Protein AF-A0A0X8H1U0-F1 (afdb_monomer_lite)

Organism: NCBI:txid1514105

pLDDT: mean 81.14, std 8.15, range [47.31, 91.94]

Structure (mmCIF, N/CA/C/O backbone):
data_AF-A0A0X8H1U0-F1
#
_entry.id   AF-A0A0X8H1U0-F1
#
loop_
_atom_site.group_PDB
_atom_site.id
_atom_site.type_symbol
_atom_site.label_atom_id
_atom_site.label_alt_id
_atom_site.label_comp_id
_atom_site.label_asym_id
_atom_site.label_entity_id
_atom_site.label_seq_id
_atom_site.pdbx_PDB_ins_code
_atom_site.Cartn_x
_atom_site.Cartn_y
_atom_site.Cartn_z
_atom_site.occupancy
_atom_site.B_iso_or_equiv
_atom_site.auth_seq_id
_atom_site.auth_comp_id
_atom_site.auth_asym_id
_atom_site.auth_atom_id
_atom_site.pdbx_PDB_model_num
ATOM 1 N N . MET A 1 1 ? -9.536 6.890 37.098 1.00 58.59 1 MET A N 1
ATOM 2 C CA . MET A 1 1 ? -10.618 7.393 36.214 1.00 58.59 1 MET A CA 1
ATOM 3 C C . MET A 1 1 ? -10.172 8.363 35.111 1.00 58.59 1 MET A C 1
ATOM 5 O O . MET A 1 1 ? -10.808 8.355 34.068 1.00 58.59 1 MET A O 1
ATOM 9 N N . LYS A 1 2 ? -9.123 9.192 35.279 1.00 64.56 2 LYS A N 1
ATOM 10 C CA . LYS A 1 2 ? -8.636 10.084 34.197 1.00 64.56 2 LYS A CA 1
ATOM 11 C C . LYS A 1 2 ? -7.581 9.439 33.283 1.00 64.56 2 LYS A C 1
ATOM 13 O O . LYS A 1 2 ? -7.611 9.674 32.086 1.00 64.56 2 LYS A O 1
ATOM 18 N N . LEU A 1 3 ? -6.715 8.580 33.830 1.00 73.31 3 LEU A N 1
ATOM 19 C CA . LEU A 1 3 ? -5.629 7.932 33.081 1.00 73.31 3 LEU A CA 1
ATOM 20 C C . LEU A 1 3 ? -6.141 7.008 31.961 1.00 73.31 3 LEU A C 1
ATOM 22 O O . LEU A 1 3 ? -5.659 7.079 30.841 1.00 73.31 3 LEU A O 1
ATOM 26 N N . THR A 1 4 ? -7.176 6.208 32.236 1.00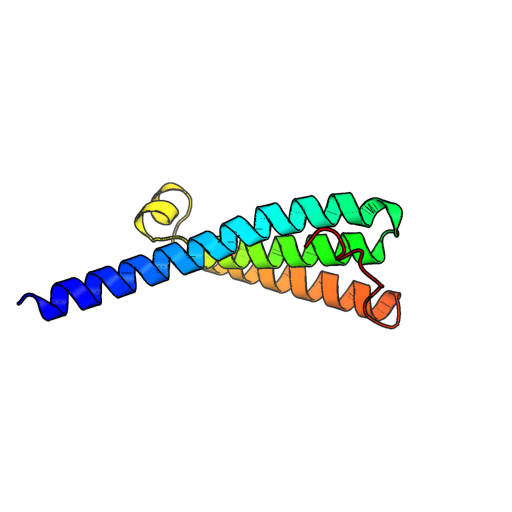 80.69 4 THR A N 1
ATOM 27 C CA . THR A 1 4 ? -7.797 5.313 31.245 1.00 80.69 4 THR A CA 1
ATOM 28 C C . THR A 1 4 ? -8.402 6.080 30.071 1.00 80.69 4 THR A C 1
ATOM 30 O O . THR A 1 4 ? -8.169 5.714 28.930 1.00 80.69 4 THR A O 1
ATOM 33 N N . LYS A 1 5 ? -9.060 7.221 30.324 1.00 79.69 5 LYS A N 1
ATOM 34 C CA . LYS A 1 5 ? -9.590 8.087 29.256 1.00 79.69 5 LYS A CA 1
ATOM 35 C C . LYS A 1 5 ? -8.498 8.678 28.361 1.00 79.69 5 LYS A C 1
ATOM 37 O O . LYS A 1 5 ? -8.722 8.840 27.168 1.00 79.69 5 LYS A O 1
ATOM 42 N N . VAL A 1 6 ? -7.338 9.021 28.927 1.00 81.50 6 VAL A N 1
ATOM 43 C CA . VAL A 1 6 ? -6.195 9.536 28.153 1.00 81.50 6 VAL A CA 1
ATOM 44 C C . VAL A 1 6 ? -5.590 8.428 27.294 1.00 81.50 6 VAL A C 1
ATOM 46 O O . VAL A 1 6 ? -5.307 8.663 26.124 1.00 81.50 6 VAL A O 1
ATOM 49 N N . ILE A 1 7 ? -5.452 7.220 27.843 1.00 81.94 7 ILE A N 1
ATOM 50 C CA . ILE A 1 7 ? -4.975 6.045 27.103 1.00 81.94 7 ILE A CA 1
ATOM 51 C C . ILE A 1 7 ? -5.930 5.722 25.944 1.00 81.94 7 ILE A C 1
ATOM 53 O O . ILE A 1 7 ? -5.481 5.586 24.808 1.00 81.94 7 ILE A O 1
ATOM 57 N N . ASP A 1 8 ? -7.242 5.697 26.192 1.00 83.19 8 ASP A N 1
ATOM 58 C CA . ASP A 1 8 ? -8.250 5.462 25.151 1.00 83.19 8 ASP A CA 1
ATOM 59 C C . ASP A 1 8 ? -8.200 6.535 24.053 1.00 83.19 8 ASP A C 1
ATOM 61 O O . ASP A 1 8 ? -8.231 6.220 22.862 1.00 83.19 8 ASP A O 1
ATOM 65 N N . ALA A 1 9 ? -8.070 7.811 24.434 1.00 81.31 9 ALA A N 1
ATOM 66 C CA . ALA A 1 9 ? -7.939 8.915 23.486 1.00 81.31 9 ALA A CA 1
ATOM 67 C C . ALA A 1 9 ? -6.650 8.821 22.655 1.00 81.31 9 ALA A C 1
ATOM 69 O O . ALA A 1 9 ? -6.680 9.109 21.457 1.00 81.31 9 ALA A O 1
ATOM 70 N N . LEU A 1 10 ? -5.545 8.377 23.260 1.00 84.38 10 LEU A N 1
ATOM 71 C CA . LEU A 1 10 ? -4.284 8.153 22.563 1.00 84.38 10 LEU A CA 1
ATOM 72 C C . LEU A 1 10 ? -4.444 7.050 21.512 1.00 84.38 10 LEU A C 1
ATOM 74 O O . LEU A 1 10 ? -4.132 7.289 20.352 1.00 84.38 10 LEU A O 1
ATOM 78 N N . PHE A 1 11 ? -5.018 5.895 21.868 1.00 82.56 11 PHE A N 1
ATOM 79 C CA . PHE A 1 11 ? -5.275 4.803 20.917 1.00 82.56 11 PHE A CA 1
ATOM 80 C C . PHE A 1 11 ? -6.200 5.215 19.770 1.00 82.56 11 PHE A C 1
ATOM 82 O O . PHE A 1 11 ? -5.974 4.835 18.617 1.00 82.56 11 PHE A O 1
ATOM 89 N N . ILE A 1 12 ? -7.227 6.013 20.067 1.00 81.94 12 ILE A N 1
ATOM 90 C CA . ILE A 1 12 ? -8.095 6.600 19.046 1.00 81.94 12 ILE A CA 1
ATOM 91 C C . ILE A 1 12 ? -7.266 7.497 18.116 1.00 81.94 12 ILE A C 1
ATOM 93 O O . ILE A 1 12 ? -7.333 7.331 16.897 1.00 81.94 12 ILE A O 1
ATOM 97 N N . GLY A 1 13 ? -6.446 8.389 18.676 1.00 79.81 13 GLY A N 1
ATOM 98 C CA . GLY A 1 13 ? -5.549 9.269 17.929 1.00 79.81 13 GLY A CA 1
ATOM 99 C C . GLY A 1 13 ? -4.591 8.504 17.017 1.00 79.81 13 GLY A C 1
ATOM 100 O O . GLY A 1 13 ? -4.529 8.796 15.826 1.00 79.81 13 GLY A O 1
ATOM 101 N N . THR A 1 14 ? -3.915 7.469 17.520 1.00 83.62 14 THR A N 1
ATOM 102 C CA . THR A 1 14 ? -2.984 6.645 16.728 1.00 83.62 14 THR A CA 1
ATOM 103 C C . THR A 1 14 ? -3.698 5.905 15.596 1.00 83.62 14 THR A C 1
ATOM 105 O O . THR A 1 14 ? -3.164 5.769 14.491 1.00 83.62 14 THR A O 1
ATOM 108 N N . ARG A 1 15 ? -4.936 5.452 15.827 1.00 79.25 15 ARG A N 1
ATOM 109 C CA . ARG A 1 15 ? -5.753 4.792 14.799 1.00 79.25 15 ARG A CA 1
ATOM 110 C C . ARG A 1 15 ? -6.140 5.752 13.672 1.00 79.25 15 ARG A C 1
ATOM 112 O O . ARG A 1 15 ? -6.029 5.391 12.505 1.00 79.25 15 ARG A O 1
ATOM 119 N N . TYR A 1 16 ? -6.556 6.974 13.998 1.00 82.81 16 TYR A N 1
ATOM 120 C CA . TYR A 1 16 ? -6.841 7.990 12.978 1.00 82.81 16 TYR A CA 1
ATOM 121 C C . TYR A 1 16 ? -5.566 8.511 12.306 1.00 82.81 16 TYR A C 1
ATOM 123 O O . TYR A 1 16 ? -5.583 8.753 11.103 1.00 82.81 16 TYR A O 1
ATOM 131 N N . GLY A 1 17 ? -4.457 8.623 13.040 1.00 83.62 17 GLY A N 1
ATOM 132 C CA . GLY A 1 17 ? -3.162 9.033 12.499 1.00 83.62 17 GLY A CA 1
ATOM 133 C C . GLY A 1 17 ? -2.610 8.032 11.485 1.00 83.62 17 GLY A C 1
ATOM 134 O O . GLY A 1 17 ? -2.229 8.417 10.385 1.00 83.62 17 GLY A O 1
ATOM 135 N N . SER A 1 18 ? -2.642 6.736 11.805 1.00 84.00 18 SER A N 1
ATOM 136 C CA . SER A 1 18 ? -2.225 5.675 10.874 1.00 84.00 18 SER A CA 1
ATOM 137 C C . SER A 1 18 ? -3.118 5.597 9.632 1.00 84.00 18 SER A C 1
ATOM 139 O O . SER A 1 18 ? -2.612 5.438 8.523 1.00 84.00 18 SER A O 1
ATOM 141 N N . TRP A 1 19 ? -4.432 5.794 9.783 1.00 87.25 19 TRP A N 1
ATOM 142 C CA . TRP A 1 19 ? -5.333 5.936 8.638 1.00 87.25 19 TRP A CA 1
ATOM 143 C C . TRP A 1 19 ? -5.008 7.178 7.792 1.00 87.25 19 TRP A C 1
ATOM 145 O O . TRP A 1 19 ? -4.939 7.083 6.569 1.00 87.25 19 TRP A O 1
ATOM 155 N N . GLY A 1 20 ? -4.740 8.318 8.435 1.00 85.44 20 GLY A N 1
ATOM 156 C CA . GLY A 1 20 ? -4.337 9.557 7.770 1.00 85.44 20 GLY A CA 1
ATOM 157 C C . GLY A 1 20 ? -3.041 9.411 6.971 1.00 85.44 20 GLY A C 1
ATOM 158 O O . GLY A 1 20 ? -2.973 9.887 5.842 1.00 85.44 20 GLY A O 1
ATOM 159 N N . MET A 1 21 ? -2.052 8.679 7.493 1.00 85.19 21 MET A N 1
ATOM 160 C CA . MET A 1 21 ? -0.830 8.335 6.750 1.00 85.19 21 MET A CA 1
ATOM 161 C C . MET A 1 21 ? -1.130 7.486 5.512 1.00 85.19 21 MET A C 1
ATOM 163 O O . MET A 1 21 ? -0.531 7.703 4.461 1.00 85.19 21 MET A O 1
ATOM 167 N N . GLY A 1 22 ? -2.093 6.563 5.609 1.00 84.88 22 GLY A N 1
ATOM 168 C CA . GLY A 1 22 ? -2.604 5.824 4.455 1.00 84.88 22 GLY A CA 1
ATOM 169 C C . GLY A 1 22 ? -3.136 6.764 3.374 1.00 84.88 22 GLY A C 1
ATOM 170 O O . GLY A 1 22 ? -2.693 6.677 2.234 1.00 84.88 22 GLY A O 1
ATOM 171 N N . VAL A 1 23 ? -4.002 7.712 3.745 1.00 87.38 23 VAL A N 1
ATOM 172 C CA . VAL A 1 23 ? -4.585 8.701 2.818 1.00 87.38 23 VAL A CA 1
ATOM 173 C C . VAL A 1 23 ? -3.519 9.610 2.202 1.00 87.38 23 VAL A C 1
ATOM 175 O O . VAL A 1 23 ? -3.537 9.842 0.993 1.00 87.38 23 VAL A O 1
ATOM 178 N N . LEU A 1 24 ? -2.565 10.092 3.002 1.00 87.31 24 LEU A N 1
ATOM 179 C CA . LEU A 1 24 ? -1.432 10.882 2.510 1.00 87.31 24 LEU A CA 1
ATOM 180 C C . LEU A 1 24 ? -0.600 10.096 1.493 1.00 87.31 24 LEU A C 1
ATOM 182 O O . LEU A 1 24 ? -0.200 10.651 0.471 1.00 87.31 24 LEU A O 1
ATOM 186 N N . GLY A 1 25 ? -0.410 8.795 1.726 1.00 85.50 25 GLY A N 1
ATOM 187 C CA . GLY A 1 25 ? 0.243 7.899 0.777 1.00 85.50 25 GLY A CA 1
ATOM 188 C C . GLY A 1 25 ? -0.449 7.855 -0.588 1.00 85.50 25 GLY A C 1
ATOM 189 O O . GLY A 1 25 ? 0.245 7.755 -1.598 1.00 85.50 25 GLY A O 1
ATOM 190 N N . ILE A 1 26 ? -1.780 7.995 -0.653 1.00 87.62 26 ILE A N 1
ATOM 191 C CA . ILE A 1 26 ? -2.526 7.983 -1.922 1.00 87.62 26 ILE A CA 1
ATOM 192 C C . ILE A 1 26 ? -2.158 9.235 -2.708 1.00 87.62 26 ILE A C 1
ATOM 194 O O . ILE A 1 26 ? -1.758 9.149 -3.866 1.00 87.62 26 ILE A O 1
ATOM 198 N N . ILE A 1 27 ? -2.252 10.393 -2.053 1.00 87.25 27 ILE A N 1
ATOM 199 C CA . ILE A 1 27 ? -1.959 11.698 -2.652 1.00 87.25 27 ILE A CA 1
ATOM 200 C C . ILE A 1 27 ? -0.518 11.715 -3.169 1.00 87.25 27 ILE A C 1
ATOM 202 O O . ILE A 1 27 ? -0.279 12.046 -4.330 1.00 87.25 27 ILE A O 1
ATOM 206 N N . LEU A 1 28 ? 0.430 11.285 -2.333 1.00 85.75 28 LEU A N 1
ATOM 207 C CA . LEU A 1 28 ? 1.845 11.243 -2.681 1.00 85.75 28 LEU A CA 1
ATOM 208 C C . LEU A 1 28 ? 2.116 10.286 -3.852 1.00 85.75 28 LEU A C 1
ATOM 210 O O . LEU A 1 28 ? 2.837 10.645 -4.778 1.00 85.75 28 LEU A O 1
ATOM 214 N N . SER A 1 29 ? 1.501 9.098 -3.852 1.00 84.75 29 SER A N 1
ATOM 215 C CA . SER A 1 29 ? 1.678 8.107 -4.924 1.00 84.75 29 SER A CA 1
ATOM 216 C C . SER A 1 29 ? 1.136 8.604 -6.264 1.00 84.75 29 SER A C 1
ATOM 218 O O . SER A 1 29 ? 1.757 8.366 -7.297 1.00 84.75 29 SER A O 1
ATOM 220 N N . VAL A 1 30 ? 0.009 9.327 -6.26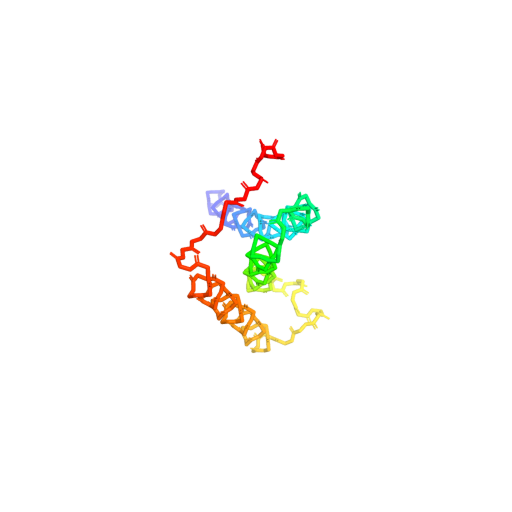1 1.00 85.75 30 VAL A N 1
ATOM 221 C CA . VAL A 1 30 ? -0.540 9.952 -7.474 1.00 85.75 30 VAL A CA 1
ATOM 222 C C . VAL A 1 30 ? 0.415 11.022 -8.004 1.00 85.75 30 VAL A C 1
ATOM 224 O O . VAL A 1 30 ? 0.756 10.998 -9.185 1.00 85.75 30 VAL A O 1
ATOM 227 N N . ILE A 1 31 ? 0.892 11.927 -7.143 1.00 85.06 31 ILE A N 1
ATOM 228 C CA . ILE A 1 31 ? 1.834 12.987 -7.539 1.00 85.06 31 ILE A CA 1
ATOM 229 C C . ILE A 1 31 ? 3.124 12.380 -8.105 1.00 85.06 31 ILE A C 1
ATOM 231 O O . ILE A 1 31 ? 3.571 12.777 -9.182 1.00 85.06 31 ILE A O 1
ATOM 235 N N . LEU A 1 32 ? 3.687 11.376 -7.427 1.00 82.69 32 LEU A N 1
ATOM 236 C CA . LEU A 1 32 ? 4.892 10.675 -7.871 1.00 82.69 32 LEU A CA 1
ATOM 237 C C . LEU A 1 32 ? 4.681 9.948 -9.201 1.00 82.69 32 LEU A C 1
ATOM 239 O O . LEU A 1 32 ? 5.574 9.991 -10.045 1.00 82.69 32 LEU A O 1
ATOM 243 N N . ALA A 1 33 ? 3.513 9.341 -9.432 1.00 83.50 33 ALA A N 1
ATOM 244 C CA . ALA A 1 33 ? 3.204 8.701 -10.710 1.00 83.50 33 ALA A CA 1
ATOM 245 C C . ALA A 1 33 ? 3.250 9.708 -11.870 1.00 83.50 33 ALA A C 1
ATOM 247 O O . ALA A 1 33 ? 3.840 9.410 -12.910 1.00 83.50 33 ALA A O 1
ATOM 248 N N . PHE A 1 34 ? 2.703 10.915 -11.677 1.00 82.44 34 PHE A N 1
ATOM 249 C CA . PHE A 1 34 ? 2.773 11.981 -12.680 1.00 82.44 34 PHE A CA 1
ATOM 250 C C . PHE A 1 34 ? 4.189 12.536 -12.857 1.00 82.44 34 PHE A C 1
ATOM 252 O O . PHE A 1 34 ? 4.628 12.735 -13.988 1.00 82.44 34 PHE A O 1
ATOM 259 N N . ALA A 1 35 ? 4.928 12.735 -11.765 1.00 81.31 35 ALA A N 1
ATOM 260 C CA . ALA A 1 35 ? 6.309 13.216 -11.816 1.00 81.31 35 ALA A CA 1
ATOM 261 C C . ALA A 1 35 ? 7.262 12.230 -12.517 1.00 81.31 35 ALA A C 1
ATOM 263 O O . ALA A 1 35 ? 8.255 12.643 -13.115 1.00 81.31 35 ALA A O 1
ATOM 264 N N . ASN A 1 36 ? 6.953 10.931 -12.461 1.00 81.62 36 ASN A N 1
ATOM 265 C CA . ASN A 1 36 ? 7.769 9.863 -13.033 1.00 81.62 36 ASN A CA 1
ATOM 266 C C . ASN A 1 36 ? 7.318 9.406 -14.432 1.00 81.62 36 ASN A C 1
ATOM 268 O O . ASN A 1 36 ? 7.994 8.570 -15.027 1.00 81.62 36 ASN A O 1
ATOM 272 N N . LEU A 1 37 ? 6.233 9.959 -14.996 1.00 78.31 37 LEU A N 1
ATOM 273 C CA . LEU A 1 37 ? 5.769 9.632 -16.358 1.00 78.31 37 LEU A CA 1
ATOM 274 C C . LEU A 1 37 ? 6.849 9.864 -17.426 1.00 78.31 37 LEU A C 1
ATOM 276 O O . LEU A 1 37 ? 6.932 9.117 -18.398 1.00 78.31 37 LEU A O 1
ATOM 280 N N . SER A 1 38 ? 7.692 10.882 -17.245 1.00 77.44 38 SER A N 1
ATOM 281 C CA . SER A 1 38 ? 8.763 11.234 -18.184 1.00 77.44 38 SER A CA 1
ATOM 282 C C . SER A 1 38 ? 9.966 10.284 -18.145 1.00 77.44 38 SER A C 1
ATOM 284 O O . SER A 1 38 ? 10.751 10.275 -19.089 1.00 77.44 38 SER A O 1
ATOM 286 N N . MET A 1 39 ? 10.111 9.474 -17.090 1.00 75.88 39 MET A N 1
ATOM 287 C CA . MET A 1 39 ? 11.220 8.523 -16.922 1.00 75.88 39 MET A CA 1
ATOM 288 C C . MET A 1 39 ? 10.930 7.131 -17.505 1.00 75.88 39 MET A C 1
ATOM 290 O O . MET A 1 39 ? 11.806 6.268 -17.509 1.00 75.88 39 MET A O 1
ATOM 294 N N . GLY A 1 40 ? 9.717 6.910 -18.016 1.00 79.75 40 GLY A N 1
ATOM 295 C CA . GLY A 1 40 ? 9.295 5.655 -18.633 1.00 79.75 40 GLY A CA 1
ATOM 296 C C . GLY A 1 40 ? 8.364 4.815 -17.756 1.00 79.75 40 GLY A C 1
ATOM 297 O O . GLY A 1 40 ? 8.023 5.170 -16.632 1.00 79.75 40 GLY A O 1
ATOM 298 N N . LEU A 1 41 ? 7.935 3.669 -18.294 1.00 79.94 41 LEU A N 1
ATOM 299 C CA . LEU A 1 41 ? 6.864 2.854 -17.706 1.00 79.94 41 LEU A CA 1
ATOM 300 C C . LEU A 1 41 ? 7.238 2.184 -16.374 1.00 79.94 41 LEU A C 1
ATOM 302 O O . LEU A 1 41 ? 6.363 1.987 -15.536 1.00 79.94 41 LEU A O 1
ATOM 306 N N . GLY A 1 42 ? 8.511 1.845 -16.152 1.00 81.44 42 GLY A N 1
ATOM 307 C CA . GLY A 1 42 ? 8.957 1.159 -14.931 1.00 81.44 42 GLY A CA 1
ATOM 308 C C . GLY A 1 42 ? 8.687 1.965 -13.649 1.00 81.44 42 GLY A C 1
ATOM 309 O O . GLY A 1 42 ? 7.946 1.492 -12.786 1.00 81.44 42 GLY A O 1
ATOM 310 N N . PRO A 1 43 ? 9.235 3.187 -13.516 1.00 81.94 43 PRO A N 1
ATOM 311 C CA . PRO A 1 43 ? 8.979 4.071 -12.376 1.00 81.94 43 PRO A CA 1
ATOM 312 C C . PRO A 1 43 ? 7.490 4.359 -12.152 1.00 81.94 43 PRO A C 1
ATOM 314 O O . PRO A 1 43 ? 7.017 4.341 -11.014 1.00 81.94 43 PRO A O 1
ATOM 317 N N . THR A 1 44 ? 6.723 4.571 -13.227 1.00 81.62 44 THR A N 1
ATOM 318 C CA . THR A 1 44 ? 5.277 4.813 -13.132 1.00 81.62 44 THR A CA 1
ATOM 319 C C . THR A 1 44 ? 4.536 3.597 -12.575 1.00 81.62 44 THR A C 1
ATOM 321 O O . THR A 1 44 ? 3.706 3.754 -11.681 1.00 81.62 44 THR A O 1
ATOM 324 N N . LEU A 1 45 ? 4.860 2.382 -13.032 1.00 85.00 45 LEU A N 1
ATOM 325 C CA . LEU A 1 45 ? 4.266 1.142 -12.518 1.00 85.00 45 LEU A CA 1
ATOM 326 C C . LEU A 1 45 ? 4.598 0.909 -11.041 1.00 85.00 45 LEU A C 1
ATOM 328 O O . LEU A 1 45 ? 3.744 0.434 -10.290 1.00 85.00 45 LEU A O 1
ATOM 332 N N . LEU A 1 46 ? 5.792 1.307 -10.597 1.00 85.88 46 LEU A N 1
ATOM 333 C CA . LEU A 1 46 ? 6.152 1.262 -9.183 1.00 85.88 46 LEU A CA 1
ATOM 334 C C . LEU A 1 46 ? 5.306 2.228 -8.339 1.00 85.88 46 LEU A C 1
ATOM 336 O O . LEU A 1 46 ? 4.836 1.858 -7.263 1.00 85.88 46 LEU A O 1
ATOM 340 N N . CYS A 1 47 ? 5.048 3.437 -8.846 1.00 86.00 47 CYS A N 1
ATOM 341 C CA . CYS A 1 47 ? 4.156 4.396 -8.187 1.00 86.00 47 CYS A CA 1
ATOM 342 C C . CYS A 1 47 ? 2.709 3.884 -8.144 1.00 86.00 47 CYS A C 1
ATOM 344 O O . CYS A 1 47 ? 2.014 4.065 -7.145 1.00 86.00 47 CYS A O 1
ATOM 346 N N . VAL A 1 48 ? 2.260 3.188 -9.193 1.00 86.06 48 VAL A N 1
ATOM 347 C CA . VAL A 1 48 ? 0.950 2.521 -9.213 1.00 86.06 48 VAL A CA 1
ATOM 348 C C . VAL A 1 48 ? 0.897 1.406 -8.166 1.00 86.06 48 VAL A C 1
ATOM 350 O O . VAL A 1 48 ? -0.079 1.320 -7.423 1.00 86.06 48 VAL A O 1
ATOM 353 N N . ALA A 1 49 ? 1.947 0.593 -8.028 1.00 87.38 49 ALA A N 1
ATOM 354 C CA . ALA A 1 49 ? 2.028 -0.399 -6.957 1.00 87.38 49 ALA A CA 1
ATOM 355 C C . ALA A 1 49 ? 1.953 0.261 -5.567 1.00 87.38 49 ALA A C 1
ATOM 357 O O . ALA A 1 49 ? 1.173 -0.182 -4.723 1.00 87.38 49 ALA A O 1
ATOM 358 N N . ALA A 1 50 ? 2.681 1.360 -5.341 1.00 87.25 50 ALA A N 1
ATOM 359 C CA . ALA A 1 50 ? 2.617 2.126 -4.093 1.00 87.25 50 ALA A CA 1
ATOM 360 C C . ALA A 1 50 ? 1.207 2.680 -3.814 1.00 87.25 50 ALA A C 1
ATOM 362 O O . ALA A 1 50 ? 0.723 2.604 -2.681 1.00 87.25 50 ALA A O 1
ATOM 363 N N . LEU A 1 51 ? 0.506 3.137 -4.854 1.00 89.31 51 LEU A N 1
ATOM 364 C CA . LEU A 1 51 ? -0.889 3.565 -4.772 1.00 89.31 51 LEU A CA 1
ATOM 365 C C . LEU A 1 51 ? -1.806 2.415 -4.335 1.00 89.31 51 LEU A C 1
ATOM 367 O O . LEU A 1 51 ? -2.644 2.605 -3.455 1.00 89.31 51 LEU A O 1
ATOM 371 N N . PHE A 1 52 ? -1.626 1.209 -4.880 1.00 87.88 52 PHE A N 1
ATOM 372 C CA . PHE A 1 52 ? -2.383 0.027 -4.457 1.00 87.88 52 PHE A CA 1
ATOM 373 C C . PHE A 1 52 ? -2.094 -0.368 -3.002 1.00 87.88 52 PHE A C 1
ATOM 375 O O . PHE A 1 52 ? -3.032 -0.682 -2.265 1.00 87.88 52 PHE A O 1
ATOM 382 N N . VAL A 1 53 ? -0.837 -0.295 -2.549 1.00 88.44 53 VAL A N 1
ATOM 383 C CA . VAL A 1 53 ? -0.493 -0.517 -1.131 1.00 88.44 53 VAL A CA 1
ATOM 384 C C . VAL A 1 53 ? -1.194 0.509 -0.249 1.00 88.44 53 VAL A C 1
ATOM 386 O O . VAL A 1 53 ? -1.844 0.151 0.732 1.00 88.44 53 VAL A O 1
ATOM 389 N N . SER A 1 54 ? -1.102 1.784 -0.612 1.00 88.75 54 SER A N 1
ATOM 390 C CA . SER A 1 54 ? -1.691 2.877 0.148 1.00 88.75 54 SER A CA 1
ATOM 391 C C . SER A 1 54 ? -3.222 2.784 0.206 1.00 88.75 54 SER A C 1
ATOM 393 O O . SER A 1 54 ? -3.801 2.944 1.285 1.00 88.75 54 SER A O 1
ATOM 395 N N . LEU A 1 55 ? -3.886 2.416 -0.894 1.00 87.44 55 LEU A N 1
ATOM 396 C CA . LEU A 1 55 ? -5.317 2.104 -0.905 1.00 87.44 55 LEU A CA 1
ATOM 397 C C . LEU A 1 55 ? -5.639 0.911 -0.003 1.00 87.44 55 LEU A C 1
ATOM 399 O O . LEU A 1 55 ? -6.560 0.996 0.808 1.00 87.44 55 LEU A O 1
ATOM 403 N N . GLY A 1 56 ? -4.871 -0.175 -0.098 1.00 85.94 56 GLY A N 1
ATOM 404 C CA . GLY A 1 56 ? -5.059 -1.363 0.732 1.00 85.94 56 GLY A CA 1
ATOM 405 C C . GLY A 1 56 ? -4.956 -1.048 2.224 1.00 85.94 56 GLY A C 1
ATOM 406 O O . GLY A 1 56 ? -5.846 -1.406 2.995 1.00 85.94 56 GLY A O 1
ATOM 407 N N . ILE A 1 57 ? -3.927 -0.299 2.624 1.00 86.00 57 ILE A N 1
ATOM 408 C CA . ILE A 1 57 ? -3.714 0.156 4.005 1.00 86.00 57 ILE A CA 1
ATOM 409 C C . ILE A 1 57 ? -4.844 1.087 4.452 1.00 86.00 57 ILE A C 1
ATOM 411 O O . ILE A 1 57 ? -5.392 0.903 5.538 1.00 86.00 57 ILE A O 1
ATOM 415 N N . THR A 1 58 ? -5.234 2.051 3.618 1.00 87.56 58 THR A N 1
ATOM 416 C CA . THR A 1 58 ? -6.315 2.998 3.932 1.00 87.56 58 THR A CA 1
ATOM 417 C C . THR A 1 58 ? -7.639 2.270 4.136 1.00 87.56 58 THR A C 1
ATOM 419 O O . THR A 1 58 ? -8.360 2.554 5.095 1.00 87.56 58 THR A O 1
ATOM 422 N N . VAL A 1 59 ? -7.943 1.295 3.276 1.00 85.12 59 VAL A N 1
ATOM 423 C CA . VAL A 1 59 ? -9.139 0.461 3.398 1.00 85.12 59 VAL A CA 1
ATOM 424 C C . VAL A 1 59 ? -9.053 -0.404 4.648 1.00 85.12 59 VAL A C 1
ATOM 426 O O . VAL A 1 59 ? -10.012 -0.410 5.405 1.00 85.12 59 VAL A O 1
ATOM 429 N N . LEU A 1 60 ? -7.932 -1.071 4.938 1.00 84.50 60 LEU A N 1
ATOM 430 C CA . LEU A 1 60 ? -7.782 -1.934 6.122 1.00 84.50 60 LEU A CA 1
ATOM 431 C C . LEU A 1 60 ? -7.875 -1.155 7.438 1.00 84.50 60 LEU A C 1
ATOM 433 O O . LEU A 1 60 ? -8.601 -1.553 8.357 1.00 84.50 60 LEU A O 1
ATOM 437 N N . LEU A 1 61 ? -7.191 -0.017 7.517 1.00 84.50 61 LEU A N 1
ATOM 438 C CA . LEU A 1 61 ? -7.131 0.819 8.714 1.00 84.50 61 LEU A CA 1
ATOM 439 C C . LEU A 1 61 ? -8.337 1.748 8.862 1.00 84.50 61 LEU A C 1
ATOM 441 O O . LEU A 1 61 ? -8.468 2.390 9.905 1.00 84.50 61 LEU A O 1
ATOM 445 N N . ALA A 1 62 ? -9.250 1.784 7.881 1.00 81.62 62 ALA A N 1
ATOM 446 C CA . 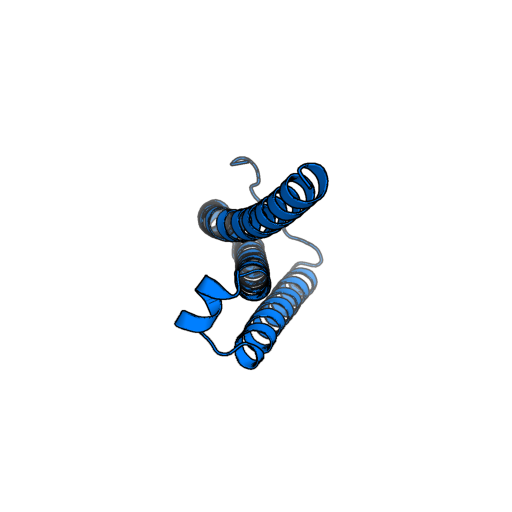ALA A 1 62 ? -10.436 2.629 7.946 1.00 81.62 62 ALA A CA 1
ATOM 447 C C . ALA A 1 62 ? -11.192 2.417 9.273 1.00 81.62 62 ALA A C 1
ATOM 449 O O . ALA A 1 62 ? -11.500 1.273 9.645 1.00 81.62 62 ALA A O 1
ATOM 450 N N . PRO A 1 63 ? -11.489 3.488 10.024 1.00 76.94 63 PRO A N 1
ATOM 451 C CA . PRO A 1 63 ? -12.196 3.370 11.290 1.00 76.94 63 PRO A CA 1
ATOM 452 C C . PRO A 1 63 ? -13.596 2.793 11.045 1.00 76.94 63 PRO A C 1
ATOM 454 O O . PRO A 1 63 ? -14.252 3.152 10.072 1.00 76.94 63 PRO A O 1
ATOM 457 N N . GLN A 1 64 ? -14.058 1.898 11.928 1.00 71.88 64 GLN A N 1
ATOM 458 C CA . GLN A 1 64 ? -15.311 1.140 11.744 1.00 71.88 64 GLN A CA 1
ATOM 459 C C . GLN A 1 64 ? -16.517 2.041 11.452 1.00 71.88 64 GLN A C 1
ATOM 461 O O . GLN A 1 64 ? -17.277 1.778 10.530 1.00 71.88 64 GLN A O 1
ATOM 466 N N . LYS A 1 65 ? -16.610 3.184 12.145 1.00 70.75 65 LYS A N 1
ATOM 467 C CA . LYS A 1 65 ? -17.663 4.188 11.923 1.00 70.75 65 LYS A CA 1
ATOM 468 C C . LYS A 1 65 ? -17.719 4.723 10.484 1.00 70.75 65 LYS A C 1
ATOM 470 O O . LYS A 1 65 ? -18.789 5.106 10.027 1.00 70.75 65 LYS A O 1
ATOM 475 N N . LEU A 1 66 ? -16.577 4.780 9.797 1.00 70.12 66 LEU A N 1
ATOM 476 C CA . LEU A 1 66 ? -16.480 5.157 8.387 1.00 70.12 66 LEU A CA 1
ATOM 477 C C . LEU A 1 66 ? -16.690 3.939 7.487 1.00 70.12 66 LEU A C 1
ATOM 479 O O . LEU A 1 66 ? -17.462 4.027 6.539 1.00 70.12 66 LEU A O 1
ATOM 483 N N . SER A 1 67 ? -16.062 2.797 7.784 1.00 69.69 67 SER A N 1
ATOM 484 C CA . SER A 1 67 ? -16.178 1.617 6.921 1.00 69.69 67 SER A CA 1
ATOM 485 C C . SER A 1 67 ? -17.595 1.057 6.864 1.00 69.69 67 SER A C 1
ATOM 487 O O . SER A 1 67 ? -18.029 0.702 5.779 1.00 69.69 67 SER A O 1
ATOM 489 N N . ASP A 1 68 ? -18.343 1.052 7.969 1.00 69.19 68 ASP A N 1
ATOM 490 C CA . ASP A 1 68 ? -19.691 0.466 8.024 1.00 69.19 68 ASP A CA 1
ATOM 491 C C . ASP A 1 68 ? -20.708 1.203 7.129 1.00 69.19 68 ASP A C 1
ATOM 493 O O . ASP A 1 68 ? -21.725 0.624 6.749 1.00 69.19 68 ASP A O 1
ATOM 497 N N . ARG A 1 69 ? -20.418 2.454 6.730 1.00 68.00 69 ARG A N 1
ATOM 498 C CA . ARG A 1 69 ? -21.201 3.200 5.727 1.00 68.00 69 ARG A CA 1
ATOM 499 C C . ARG A 1 69 ? -20.900 2.798 4.286 1.00 68.00 69 ARG A C 1
ATOM 501 O O . ARG A 1 69 ? -21.770 2.956 3.437 1.00 68.00 69 ARG A O 1
ATOM 508 N N . PHE A 1 70 ? -19.680 2.347 4.001 1.00 67.81 70 PHE A N 1
ATOM 509 C CA . PHE A 1 70 ? -19.201 2.127 2.634 1.00 67.81 70 PHE A CA 1
ATOM 510 C C . PHE A 1 70 ? -19.048 0.641 2.282 1.00 67.81 70 PHE A C 1
ATOM 512 O O . PHE A 1 70 ? -19.271 0.267 1.134 1.00 67.81 70 PHE A O 1
ATOM 519 N N . MET A 1 71 ? -18.688 -0.223 3.237 1.00 67.56 71 MET A N 1
ATOM 520 C CA . MET A 1 71 ? -18.434 -1.650 3.017 1.00 67.56 71 MET A CA 1
ATOM 521 C C . MET A 1 71 ? -18.641 -2.496 4.282 1.00 67.56 71 MET A C 1
ATOM 523 O O . MET A 1 71 ? -18.216 -2.136 5.377 1.00 67.56 71 MET A O 1
ATOM 527 N N . LYS A 1 72 ? -19.196 -3.706 4.115 1.00 75.12 72 LYS A N 1
ATOM 528 C CA . LYS A 1 72 ? -19.231 -4.724 5.181 1.00 75.12 72 LYS A CA 1
ATOM 529 C C . LYS A 1 72 ? -17.809 -5.127 5.596 1.00 75.12 72 LYS A C 1
ATOM 531 O O . LYS A 1 72 ? -16.930 -5.280 4.749 1.00 75.12 72 LYS A O 1
ATOM 536 N N . SER A 1 73 ? -17.607 -5.378 6.892 1.00 71.00 73 SER A N 1
ATOM 537 C CA . SER A 1 73 ? -16.295 -5.676 7.495 1.00 71.00 73 SER A CA 1
ATOM 538 C C . SER A 1 73 ? -15.520 -6.817 6.813 1.00 71.00 73 SER A C 1
ATOM 540 O O . SER A 1 73 ? -14.314 -6.688 6.622 1.00 71.00 73 SER A O 1
ATOM 542 N N . ASN A 1 74 ? -16.197 -7.882 6.367 1.00 76.69 74 ASN A N 1
ATOM 543 C CA . ASN A 1 74 ? -15.538 -8.986 5.657 1.00 76.69 74 ASN A CA 1
ATOM 544 C C . ASN A 1 74 ? -14.976 -8.542 4.294 1.00 76.69 74 ASN A C 1
ATOM 546 O O . ASN A 1 74 ? -13.821 -8.806 3.976 1.00 76.69 74 ASN A O 1
ATOM 550 N N . ASN A 1 75 ? -15.757 -7.772 3.529 1.00 80.88 75 ASN A N 1
ATOM 551 C CA . ASN A 1 75 ? -15.348 -7.265 2.216 1.00 80.88 75 ASN A CA 1
ATOM 552 C C . ASN A 1 75 ? -14.214 -6.241 2.325 1.00 80.88 75 ASN A C 1
ATOM 554 O O . ASN A 1 75 ? -13.378 -6.160 1.432 1.00 80.88 75 ASN A O 1
ATOM 558 N N . LYS A 1 76 ? -14.165 -5.483 3.425 1.00 80.81 76 LYS A N 1
ATOM 559 C CA . LYS A 1 76 ? -13.092 -4.527 3.719 1.00 80.81 76 LYS A CA 1
ATOM 560 C C . LYS A 1 76 ? -11.731 -5.225 3.820 1.00 80.81 76 LYS A C 1
ATOM 562 O O . LYS A 1 76 ? -10.756 -4.751 3.240 1.00 80.81 76 LYS A O 1
ATOM 567 N N . VAL A 1 77 ? -11.666 -6.350 4.537 1.00 83.94 77 VAL A N 1
ATOM 568 C CA . VAL A 1 77 ? -10.423 -7.127 4.672 1.00 83.94 77 VAL A CA 1
ATOM 569 C C . VAL A 1 77 ? -10.029 -7.719 3.325 1.00 83.94 77 VAL A C 1
ATOM 571 O O . VAL A 1 77 ? -8.884 -7.562 2.909 1.00 83.94 77 VAL A O 1
ATOM 574 N N . THR A 1 78 ? -10.980 -8.316 2.602 1.00 86.19 78 THR A N 1
ATOM 575 C CA . THR A 1 78 ? -10.716 -8.879 1.274 1.00 86.19 78 THR A CA 1
ATOM 576 C C . THR A 1 78 ? -10.216 -7.817 0.295 1.00 86.19 78 THR A C 1
ATOM 578 O O . THR A 1 78 ? -9.185 -8.024 -0.333 1.00 86.19 78 THR A O 1
ATOM 581 N N . ALA A 1 79 ? -10.879 -6.660 0.201 1.00 85.25 79 ALA A N 1
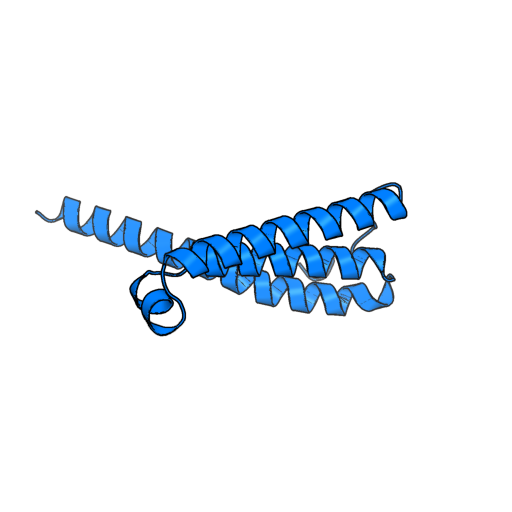ATOM 582 C CA . ALA A 1 79 ? -10.473 -5.571 -0.687 1.00 85.25 79 ALA A CA 1
ATOM 583 C C . ALA A 1 79 ? -9.066 -5.057 -0.352 1.00 85.25 79 ALA A C 1
ATOM 585 O O . ALA A 1 79 ? -8.238 -4.886 -1.243 1.00 85.25 79 ALA A O 1
ATOM 586 N N . GLY A 1 80 ? -8.770 -4.878 0.937 1.00 85.50 80 GLY A N 1
ATOM 587 C CA . GLY A 1 80 ? -7.448 -4.468 1.394 1.00 85.50 80 GLY A CA 1
ATOM 588 C C . GLY A 1 80 ? -6.341 -5.451 1.016 1.00 85.50 80 GLY A C 1
ATOM 589 O O . GLY A 1 80 ? -5.314 -5.052 0.469 1.00 85.50 80 GLY A O 1
ATOM 590 N N . VAL A 1 81 ? -6.568 -6.742 1.264 1.00 87.31 81 VAL A N 1
ATOM 591 C CA . VAL A 1 81 ? -5.610 -7.809 0.938 1.00 87.31 81 VAL A CA 1
ATOM 592 C C . VAL A 1 81 ? -5.419 -7.941 -0.573 1.00 87.31 81 VAL A C 1
ATOM 594 O O . VAL A 1 81 ? -4.285 -8.059 -1.028 1.00 87.31 81 VAL A O 1
ATOM 597 N N . VAL A 1 82 ? -6.496 -7.862 -1.360 1.00 90.00 82 VAL A N 1
ATOM 598 C CA . VAL A 1 82 ? -6.426 -7.903 -2.830 1.00 90.00 82 VAL A CA 1
ATOM 599 C C . VAL A 1 82 ? -5.605 -6.734 -3.373 1.00 90.00 82 VAL A C 1
ATOM 601 O O . VAL A 1 82 ? -4.760 -6.948 -4.239 1.00 90.00 82 VAL A O 1
ATOM 604 N N . CYS A 1 83 ? -5.780 -5.522 -2.837 1.00 89.00 83 CYS A N 1
ATOM 605 C CA . CYS A 1 83 ? -4.963 -4.370 -3.223 1.00 89.00 83 CYS A CA 1
ATOM 606 C C . CYS A 1 83 ? -3.473 -4.587 -2.916 1.00 89.00 83 CYS A C 1
ATOM 608 O O . CYS A 1 83 ? -2.628 -4.306 -3.763 1.00 89.00 83 CYS A O 1
ATOM 610 N N . ILE A 1 84 ? -3.139 -5.131 -1.742 1.00 90.69 84 ILE A N 1
ATOM 611 C CA . ILE A 1 84 ? -1.743 -5.408 -1.362 1.00 90.69 84 ILE A CA 1
ATOM 612 C C . ILE A 1 84 ? -1.133 -6.501 -2.250 1.00 90.69 84 ILE A C 1
ATOM 614 O O . ILE A 1 84 ? -0.001 -6.358 -2.708 1.00 90.69 84 ILE A O 1
ATOM 618 N N . LEU A 1 85 ? -1.881 -7.569 -2.539 1.00 90.31 85 LEU A N 1
ATOM 619 C CA . LEU A 1 85 ? -1.437 -8.623 -3.453 1.00 90.31 85 LEU A CA 1
ATOM 620 C C . LEU A 1 85 ? -1.221 -8.082 -4.870 1.00 90.31 85 LEU A C 1
ATOM 622 O O . LEU A 1 85 ? -0.194 -8.368 -5.481 1.00 90.31 85 LEU A O 1
ATOM 626 N N . GLY A 1 86 ? -2.143 -7.254 -5.369 1.00 88.88 86 GLY A N 1
ATOM 627 C CA . GLY A 1 86 ? -2.002 -6.583 -6.660 1.00 88.88 86 GLY A CA 1
ATOM 628 C C . GLY A 1 86 ? -0.745 -5.716 -6.722 1.00 88.88 86 GLY A C 1
ATOM 629 O O . GLY A 1 86 ? 0.023 -5.812 -7.678 1.00 88.88 86 GLY A O 1
ATOM 630 N N . ALA A 1 87 ? -0.473 -4.942 -5.668 1.00 90.31 87 ALA A N 1
ATOM 631 C CA . ALA A 1 87 ? 0.750 -4.155 -5.571 1.00 90.31 87 ALA A CA 1
ATOM 632 C C . ALA A 1 87 ? 2.018 -5.019 -5.599 1.00 90.31 87 ALA A C 1
ATOM 634 O O . ALA A 1 87 ? 2.963 -4.694 -6.315 1.00 90.31 87 ALA A O 1
ATOM 635 N N . ALA A 1 88 ? 2.036 -6.126 -4.851 1.00 89.31 88 ALA A N 1
ATOM 636 C CA . ALA A 1 88 ? 3.176 -7.037 -4.811 1.00 89.31 88 ALA A CA 1
ATOM 637 C C . ALA A 1 88 ? 3.458 -7.661 -6.186 1.00 89.31 88 ALA A C 1
ATOM 639 O O . ALA A 1 88 ? 4.614 -7.741 -6.599 1.00 89.31 88 ALA A O 1
ATOM 640 N N . ILE A 1 89 ? 2.407 -8.040 -6.921 1.00 91.94 89 ILE A N 1
ATOM 641 C CA . ILE A 1 89 ? 2.531 -8.575 -8.282 1.00 91.94 89 ILE A CA 1
ATOM 642 C C . ILE A 1 89 ? 3.103 -7.514 -9.226 1.00 91.94 89 ILE A C 1
ATOM 644 O O . ILE A 1 89 ? 4.049 -7.801 -9.956 1.00 91.94 89 ILE A O 1
ATOM 648 N N . ILE A 1 90 ? 2.579 -6.285 -9.198 1.00 89.44 90 ILE A N 1
ATOM 649 C CA . ILE A 1 90 ? 3.054 -5.208 -10.081 1.00 89.44 90 ILE A CA 1
ATOM 650 C C . ILE A 1 90 ? 4.511 -4.852 -9.765 1.00 89.44 90 ILE A C 1
ATOM 652 O O . ILE A 1 90 ? 5.325 -4.729 -10.682 1.00 89.44 90 ILE A O 1
ATOM 656 N N . ALA A 1 91 ? 4.869 -4.734 -8.485 1.00 87.75 91 ALA A N 1
ATOM 657 C CA . ALA A 1 91 ? 6.240 -4.458 -8.069 1.00 87.75 91 ALA A CA 1
ATOM 658 C C . ALA A 1 91 ? 7.196 -5.595 -8.467 1.00 87.75 91 ALA A C 1
ATOM 660 O O . ALA A 1 91 ? 8.276 -5.330 -8.994 1.00 87.75 91 ALA A O 1
ATOM 661 N N . GLY A 1 92 ? 6.781 -6.852 -8.278 1.00 86.25 92 GLY A N 1
ATOM 662 C CA . GLY A 1 92 ? 7.559 -8.030 -8.657 1.00 86.25 92 GLY A CA 1
ATOM 663 C C . GLY A 1 92 ? 7.774 -8.139 -10.167 1.00 86.25 92 GLY A C 1
ATOM 664 O O . GLY A 1 92 ? 8.898 -8.373 -10.608 1.00 86.25 92 GLY A O 1
ATOM 665 N N . LEU A 1 93 ? 6.730 -7.895 -10.967 1.00 86.12 93 LEU A N 1
ATOM 666 C CA . LEU A 1 93 ? 6.840 -7.830 -12.427 1.00 86.12 93 LEU A CA 1
ATOM 667 C C . LEU A 1 93 ? 7.788 -6.713 -12.854 1.00 86.12 93 LEU A C 1
ATOM 669 O O . LEU A 1 93 ? 8.695 -6.962 -13.638 1.00 86.12 93 LEU A O 1
ATOM 673 N N . THR A 1 94 ? 7.629 -5.515 -12.288 1.00 85.62 94 THR A N 1
ATOM 674 C CA . THR A 1 94 ? 8.483 -4.360 -12.603 1.00 85.62 94 THR A CA 1
ATOM 675 C C . THR A 1 94 ? 9.951 -4.644 -12.275 1.00 85.62 94 THR A C 1
ATOM 677 O O . THR A 1 94 ? 10.832 -4.268 -13.048 1.00 85.62 94 THR A O 1
ATOM 680 N N . TYR A 1 95 ? 10.224 -5.331 -11.162 1.00 85.75 95 TYR A N 1
ATOM 681 C CA . TYR A 1 95 ? 11.572 -5.749 -10.781 1.00 85.75 95 TYR A CA 1
ATOM 682 C C . TYR A 1 95 ? 12.152 -6.771 -11.767 1.00 85.75 95 TYR A C 1
ATOM 684 O O . TYR A 1 95 ? 13.278 -6.609 -12.237 1.00 85.75 95 TYR A O 1
ATOM 692 N N . TYR A 1 96 ? 11.373 -7.798 -12.120 1.00 87.38 96 TYR A N 1
ATOM 693 C CA . TYR A 1 96 ? 11.806 -8.847 -13.042 1.00 87.38 96 TYR A CA 1
ATOM 694 C C . TYR A 1 96 ? 12.072 -8.304 -14.452 1.00 87.38 96 TYR A C 1
ATOM 696 O O . TYR A 1 96 ? 13.085 -8.642 -15.059 1.00 87.38 96 TYR A O 1
ATOM 704 N N . THR A 1 97 ? 11.208 -7.423 -14.966 1.00 84.62 97 THR A N 1
ATOM 705 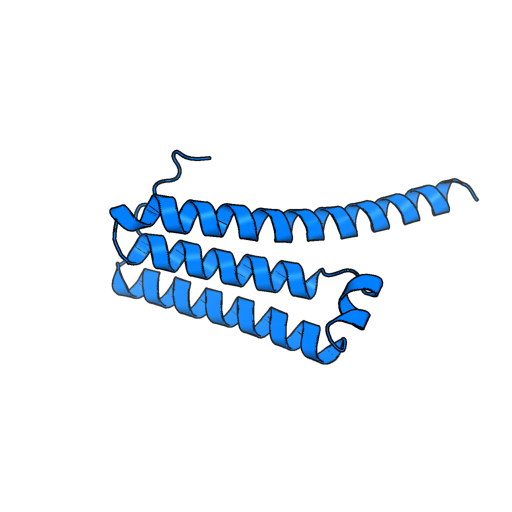C CA . THR A 1 97 ? 11.340 -6.876 -16.325 1.00 84.62 97 THR A CA 1
ATOM 706 C C . THR A 1 97 ? 12.492 -5.889 -16.472 1.00 84.62 97 THR A C 1
ATOM 708 O O . THR A 1 97 ? 13.070 -5.800 -17.549 1.00 84.62 97 THR A O 1
ATOM 711 N N . ASN A 1 98 ? 12.822 -5.134 -15.419 1.00 79.44 98 ASN A N 1
ATOM 712 C CA . ASN A 1 98 ? 13.884 -4.122 -15.462 1.00 79.44 98 ASN A CA 1
ATOM 713 C C . ASN A 1 98 ? 15.228 -4.626 -14.902 1.00 79.44 98 ASN A C 1
ATOM 715 O O . ASN A 1 98 ? 16.193 -3.868 -14.879 1.00 79.44 98 ASN A O 1
ATOM 719 N N . GLY A 1 99 ? 15.307 -5.882 -14.439 1.00 79.19 99 GLY A N 1
ATOM 720 C CA . GLY A 1 99 ? 16.513 -6.433 -13.807 1.00 79.19 99 GLY A CA 1
ATOM 721 C C . GLY A 1 99 ? 16.867 -5.773 -12.467 1.00 79.19 99 GLY A C 1
ATOM 722 O O . GLY A 1 99 ? 18.023 -5.799 -12.051 1.00 79.19 99 GLY A O 1
ATOM 723 N N . GLY A 1 100 ? 15.890 -5.149 -11.807 1.00 79.19 100 GLY A N 1
ATOM 724 C CA . GLY A 1 100 ? 16.073 -4.320 -10.619 1.00 79.19 100 GLY A CA 1
ATOM 725 C C . GLY A 1 100 ? 14.957 -3.286 -10.463 1.00 79.19 100 GLY A C 1
ATOM 726 O O . GLY A 1 100 ? 14.063 -3.183 -11.304 1.00 79.19 100 GLY A O 1
ATOM 727 N N . PHE A 1 101 ? 14.997 -2.498 -9.383 1.00 78.50 101 PHE A N 1
ATOM 728 C CA . PHE A 1 101 ? 14.092 -1.353 -9.265 1.00 78.50 101 PHE A CA 1
ATOM 729 C C . PHE A 1 101 ? 14.583 -0.202 -10.151 1.00 78.50 101 PHE A C 1
ATOM 731 O O . PHE A 1 101 ? 15.755 0.171 -10.060 1.00 78.50 101 PHE A O 1
ATOM 738 N N . PRO A 1 102 ? 13.710 0.364 -11.000 1.00 78.19 102 PRO A N 1
ATOM 739 C CA . PRO A 1 102 ? 14.090 1.464 -11.868 1.00 78.19 102 PRO A CA 1
ATOM 740 C C . PRO A 1 102 ? 14.367 2.728 -11.047 1.00 78.19 102 PRO A C 1
ATOM 742 O O . PRO A 1 102 ? 13.809 2.927 -9.966 1.00 78.19 102 PRO A O 1
ATOM 745 N N . ILE A 1 103 ? 15.228 3.595 -11.580 1.00 79.19 103 ILE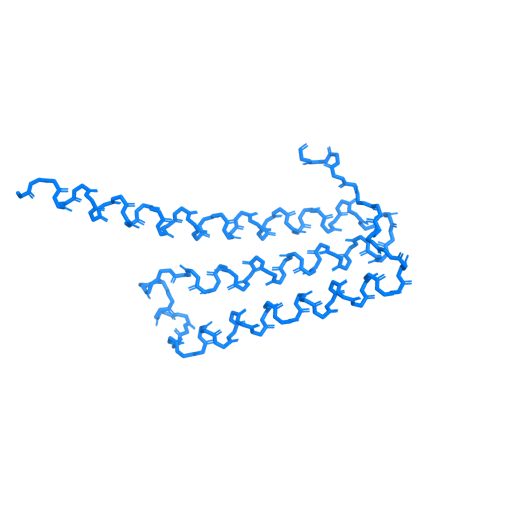 A N 1
ATOM 746 C CA . ILE A 1 103 ? 15.550 4.883 -10.961 1.00 79.19 103 ILE A CA 1
ATOM 747 C C . ILE A 1 103 ? 14.280 5.736 -10.955 1.00 79.19 103 ILE A C 1
ATOM 749 O O . ILE A 1 103 ? 13.670 5.952 -11.999 1.00 79.19 103 ILE A O 1
ATOM 753 N N . MET A 1 104 ? 13.881 6.202 -9.774 1.00 72.56 104 MET A N 1
ATOM 754 C CA . MET A 1 104 ? 12.728 7.080 -9.602 1.00 72.56 104 MET A CA 1
ATOM 755 C C . MET A 1 104 ? 13.185 8.514 -9.361 1.00 72.56 104 MET A C 1
ATOM 757 O O . MET A 1 104 ? 14.142 8.763 -8.623 1.00 72.56 104 MET A O 1
ATOM 761 N N . ASN A 1 105 ? 12.454 9.464 -9.933 1.00 69.94 105 ASN A N 1
ATOM 762 C CA . ASN A 1 105 ? 12.570 10.865 -9.585 1.00 69.94 105 ASN A CA 1
ATOM 763 C C . ASN A 1 105 ? 11.908 11.103 -8.225 1.00 69.94 105 ASN A C 1
ATOM 765 O O . ASN A 1 105 ? 10.696 11.301 -8.124 1.00 69.94 105 ASN A O 1
ATOM 769 N N . LEU A 1 106 ? 12.728 11.046 -7.179 1.00 67.62 106 LEU A N 1
ATOM 770 C CA . LEU A 1 106 ? 12.340 11.351 -5.804 1.00 67.62 106 LEU A CA 1
ATOM 771 C C . LEU A 1 106 ? 12.576 12.829 -5.446 1.00 67.62 106 LEU A C 1
ATOM 773 O O . LEU A 1 106 ? 12.300 13.208 -4.317 1.00 67.62 106 LEU A O 1
ATOM 777 N N . LEU A 1 107 ? 13.048 13.675 -6.376 1.00 56.03 107 LEU A N 1
ATOM 778 C CA . LEU A 1 107 ? 13.389 15.090 -6.118 1.00 56.03 107 LEU A CA 1
ATOM 779 C C . LEU A 1 107 ? 12.185 15.983 -5.757 1.00 56.03 107 LEU A C 1
ATOM 781 O O . LEU A 1 107 ? 12.363 17.171 -5.509 1.00 56.03 107 LEU A O 1
ATOM 785 N N . PHE A 1 108 ? 10.972 15.432 -5.740 1.00 51.16 108 PHE A N 1
ATOM 786 C CA . PHE A 1 108 ? 9.761 16.116 -5.282 1.00 51.16 108 PHE A CA 1
ATOM 787 C C . PHE A 1 108 ? 9.345 15.725 -3.848 1.00 51.16 108 PHE A C 1
ATOM 789 O O . PHE A 1 108 ? 8.234 16.066 -3.438 1.00 51.16 108 PHE A O 1
ATOM 796 N N . ILE A 1 109 ? 10.203 15.005 -3.107 1.00 47.31 109 ILE A N 1
ATOM 797 C CA . ILE A 1 109 ? 10.115 14.810 -1.646 1.00 47.31 109 ILE A CA 1
ATOM 798 C C . ILE A 1 109 ? 10.983 15.835 -0.919 1.00 47.31 109 ILE A C 1
ATOM 800 O O . ILE A 1 109 ? 12.131 16.056 -1.364 1.00 47.31 109 ILE A O 1
#

Radius of gyration: 17.1 Å; chains: 1; bounding box: 38×25×55 Å

Foldseek 3Di:
DVVVVVVVVVVVVVLVVQLVVLVVQLVVLVVQLVVCVVVDDLSNLLSVLSNLQSVLSNLLSPDCVVCVVPHDPVVSNVSSVVSNVVSVVSNVVSCVVVVHRDDGDPVVD

Secondary structure (DSSP, 8-state):
-HHHHHHHHHHHHHHHHHHHHHHHHHHHHHHHHHHTGGG-HHHHHHHHHHHHHHHHHHHHH--HHHHHHHS-HHHHHHHHHHHHHHHHHHHHHHHHHHTSPPPP--TT-

Sequence (109 aa):
MKLTKVIDALFIGTRYGSWGMGVLGIILSVILAFANLSMGLGPTLLCVAALFVSLGITVLLAPQKLSDRFMKSNNKVTAGVVCILGAAIIAGLTYYTNGGFPIMNLLFI